Protein AF-A0A7S3YG23-F1 (afdb_monomer)

pLDDT: mean 70.4, std 22.73, range [28.67, 94.44]

Structure (mmCIF, N/CA/C/O backbone):
data_AF-A0A7S3YG23-F1
#
_entry.id   AF-A0A7S3YG23-F1
#
loop_
_atom_site.group_PDB
_atom_site.id
_atom_site.type_symbol
_atom_site.label_atom_id
_atom_site.label_alt_id
_atom_site.label_comp_id
_atom_site.label_asym_id
_atom_site.label_entity_id
_atom_site.label_seq_id
_atom_site.pdbx_PDB_ins_code
_atom_site.Cartn_x
_atom_site.Cartn_y
_atom_site.Cartn_z
_atom_site.occupancy
_atom_site.B_iso_or_equiv
_atom_site.auth_seq_id
_atom_site.auth_comp_id
_atom_site.auth_asym_id
_atom_site.auth_atom_id
_atom_site.pdbx_PDB_model_num
ATOM 1 N N . GLY A 1 1 ? -31.609 -54.330 -20.524 1.00 33.84 1 GLY A N 1
ATOM 2 C CA . GLY A 1 1 ? -30.304 -54.933 -20.843 1.00 33.84 1 GLY A CA 1
ATOM 3 C C . GLY A 1 1 ? -29.219 -53.894 -20.673 1.00 33.84 1 GLY A C 1
ATOM 4 O O . GLY A 1 1 ? -29.390 -52.823 -21.229 1.00 33.84 1 GLY A O 1
ATOM 5 N N . ARG A 1 2 ? -28.146 -54.271 -19.954 1.00 33.03 2 ARG A N 1
ATOM 6 C CA . ARG A 1 2 ? -26.868 -53.558 -19.708 1.00 33.03 2 ARG A CA 1
ATOM 7 C C . ARG A 1 2 ? -27.019 -52.246 -18.909 1.00 33.03 2 ARG A C 1
ATOM 9 O O . ARG A 1 2 ? -27.668 -51.331 -19.374 1.00 33.03 2 ARG A O 1
ATOM 16 N N . GLY A 1 3 ? -26.513 -52.077 -17.689 1.00 36.12 3 GLY A N 1
ATOM 17 C CA . GLY A 1 3 ? -25.350 -52.680 -17.043 1.00 36.12 3 GLY A CA 1
ATOM 18 C C . GLY A 1 3 ? -24.107 -51.844 -17.339 1.00 36.12 3 GLY A C 1
ATOM 19 O O . GLY A 1 3 ? -23.560 -51.979 -18.432 1.00 36.12 3 GLY A O 1
ATOM 20 N N . ARG A 1 4 ? -23.685 -51.012 -16.377 1.00 35.84 4 ARG A N 1
ATOM 21 C CA . ARG A 1 4 ? -22.301 -50.941 -15.875 1.00 35.84 4 ARG A CA 1
ATOM 22 C C . ARG A 1 4 ? -22.177 -49.971 -14.698 1.00 35.84 4 ARG A C 1
ATOM 24 O O . ARG A 1 4 ? -22.669 -48.849 -14.733 1.00 35.84 4 ARG A O 1
ATOM 31 N N . GLU A 1 5 ? -21.538 -50.502 -13.668 1.00 31.88 5 GLU A N 1
ATOM 32 C CA . GLU A 1 5 ? -21.166 -49.898 -12.396 1.00 31.88 5 GLU A CA 1
ATOM 33 C C . GLU A 1 5 ? -19.926 -48.987 -12.524 1.00 31.88 5 GLU A C 1
ATOM 35 O O . GLU A 1 5 ? -19.309 -48.901 -13.585 1.00 31.88 5 GLU A O 1
ATOM 40 N N . ARG A 1 6 ? -19.633 -48.294 -11.413 1.00 41.28 6 ARG A N 1
ATOM 41 C CA . ARG A 1 6 ? -18.667 -47.199 -11.167 1.00 41.28 6 ARG A CA 1
ATOM 42 C C . ARG A 1 6 ? -17.179 -47.621 -11.322 1.00 41.28 6 ARG A C 1
ATOM 44 O O . ARG A 1 6 ? -16.941 -48.805 -11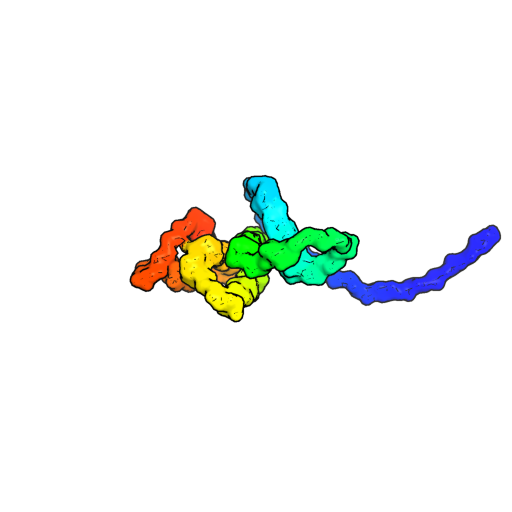.556 1.00 41.28 6 ARG A O 1
ATOM 51 N N . PRO A 1 7 ? -16.172 -46.717 -11.189 1.00 42.81 7 PRO A N 1
ATOM 52 C CA . PRO A 1 7 ? -15.769 -46.206 -9.862 1.00 42.81 7 PRO A CA 1
ATOM 53 C C . PRO A 1 7 ? -15.251 -44.748 -9.796 1.00 42.81 7 PRO A C 1
ATOM 55 O O . PRO A 1 7 ? -14.528 -44.252 -10.654 1.00 42.81 7 PRO A O 1
ATOM 58 N N . ASP A 1 8 ? -15.640 -44.089 -8.709 1.00 43.12 8 ASP A N 1
ATOM 59 C CA . ASP A 1 8 ? -14.857 -43.236 -7.802 1.00 43.12 8 ASP A CA 1
ATOM 60 C C . ASP A 1 8 ? -13.358 -43.062 -8.131 1.00 43.12 8 ASP A C 1
ATOM 62 O O . ASP A 1 8 ? -12.591 -44.013 -7.999 1.00 43.12 8 ASP A O 1
ATOM 66 N N . GLN A 1 9 ? -12.920 -41.830 -8.431 1.00 32.75 9 GLN A N 1
ATOM 67 C CA . GLN A 1 9 ? -11.521 -41.404 -8.284 1.00 32.75 9 GLN A CA 1
ATOM 68 C C . GLN A 1 9 ? -11.428 -39.920 -7.874 1.00 32.75 9 GLN A C 1
ATOM 70 O O . GLN A 1 9 ? -11.867 -39.040 -8.605 1.00 32.75 9 GLN A O 1
ATOM 75 N N . TYR A 1 10 ? -10.846 -39.702 -6.685 1.00 28.67 10 TYR A N 1
ATOM 76 C CA . TYR A 1 10 ? -10.085 -38.525 -6.225 1.00 28.67 10 TYR A CA 1
ATOM 77 C C . TYR A 1 10 ? -10.760 -37.143 -6.358 1.00 28.67 10 TYR A C 1
ATOM 79 O O . TYR A 1 10 ? -10.776 -36.524 -7.410 1.00 28.67 10 TYR A O 1
ATOM 87 N N . SER A 1 11 ? -11.371 -36.576 -5.312 1.00 43.66 11 SER A N 1
ATOM 88 C CA . SER A 1 11 ? -10.718 -36.033 -4.104 1.00 43.66 11 SER A CA 1
ATOM 89 C C . SER A 1 11 ? -9.464 -35.197 -4.395 1.00 43.66 11 SER A C 1
ATOM 91 O O . SER A 1 11 ? -8.355 -35.694 -4.236 1.00 43.66 11 SER A O 1
ATOM 93 N N . ASN A 1 12 ? -9.654 -33.936 -4.799 1.00 29.89 12 ASN A N 1
ATOM 94 C CA . ASN A 1 12 ? -8.973 -32.744 -4.257 1.00 29.89 12 ASN A CA 1
ATOM 95 C C . ASN A 1 12 ? -9.253 -31.527 -5.153 1.00 29.89 12 ASN A C 1
ATOM 97 O O . ASN A 1 12 ? -8.415 -31.114 -5.946 1.00 29.89 12 ASN A O 1
ATOM 101 N N . ALA A 1 13 ? -10.429 -30.918 -5.000 1.00 30.02 13 ALA A N 1
ATOM 102 C CA . ALA A 1 13 ? -10.553 -29.494 -5.293 1.00 30.02 13 ALA A CA 1
ATOM 103 C C . ALA A 1 13 ? -10.212 -28.756 -3.990 1.00 30.02 13 ALA A C 1
ATOM 105 O O . ALA A 1 13 ? -10.823 -29.076 -2.959 1.00 30.02 13 ALA A O 1
ATOM 106 N N . PRO A 1 14 ? -9.244 -27.821 -3.969 1.00 29.53 14 PRO A N 1
ATOM 107 C CA . PRO A 1 14 ? -9.030 -27.009 -2.787 1.00 29.53 14 PRO A CA 1
ATOM 108 C C . PRO A 1 14 ? -10.325 -26.245 -2.521 1.00 29.53 14 PRO A C 1
ATOM 110 O O . PRO A 1 14 ? -10.790 -25.463 -3.349 1.00 29.53 14 PRO A O 1
ATOM 113 N N . LYS A 1 15 ? -10.924 -26.494 -1.353 1.00 33.88 15 LYS A N 1
ATOM 114 C CA . LYS A 1 15 ? -11.916 -25.598 -0.762 1.00 33.88 15 LYS A CA 1
ATOM 115 C C . LYS A 1 15 ? -11.197 -24.284 -0.464 1.00 33.88 15 LYS A C 1
ATOM 117 O O . LYS A 1 15 ? -10.770 -24.057 0.663 1.00 33.88 15 LYS A O 1
ATOM 122 N N . SER A 1 16 ? -11.023 -23.443 -1.479 1.00 32.88 16 SER A N 1
ATOM 123 C CA . SER A 1 16 ? -10.771 -22.032 -1.246 1.00 32.88 16 SER A CA 1
ATOM 124 C C . SER A 1 16 ? -12.113 -21.454 -0.842 1.00 32.88 16 SER A C 1
ATOM 126 O O . SER A 1 16 ? -12.950 -21.102 -1.673 1.00 32.88 16 SER A O 1
ATOM 128 N N . SER A 1 17 ? -12.365 -21.505 0.463 1.00 29.52 17 SER A N 1
ATOM 129 C CA . SER A 1 17 ? -13.373 -20.695 1.118 1.00 29.52 17 SER A CA 1
ATOM 130 C C . SER A 1 17 ? -13.046 -19.239 0.797 1.00 29.52 17 SER A C 1
ATOM 132 O O . SER A 1 17 ? -12.320 -18.589 1.545 1.00 29.52 17 SER A O 1
ATOM 134 N N . LEU A 1 18 ? -13.565 -18.738 -0.328 1.00 33.06 18 LEU A N 1
ATOM 135 C CA . LEU A 1 18 ? -13.801 -17.316 -0.508 1.00 33.06 18 LEU A CA 1
ATOM 136 C C . LEU A 1 18 ? -14.774 -16.941 0.607 1.00 33.06 18 LEU A C 1
ATOM 138 O O . LEU A 1 18 ? -15.985 -17.129 0.503 1.00 33.06 18 LEU A O 1
ATOM 142 N N . GLN A 1 19 ? -14.223 -16.498 1.732 1.00 32.84 19 GLN A N 1
ATOM 143 C CA . GLN A 1 19 ? -14.973 -15.659 2.635 1.00 32.84 19 GLN A CA 1
ATOM 144 C C . GLN A 1 19 ? -15.277 -14.394 1.851 1.00 32.84 19 GLN A C 1
ATOM 146 O O . GLN A 1 19 ? -14.407 -13.569 1.586 1.00 32.84 19 GLN A O 1
ATOM 151 N N . ASP A 1 20 ? -16.530 -14.361 1.413 1.00 34.59 20 ASP A N 1
ATOM 152 C CA . ASP A 1 20 ? -17.267 -13.250 0.846 1.00 34.59 20 ASP A CA 1
ATOM 153 C C . ASP A 1 20 ? -17.114 -12.038 1.777 1.00 34.59 20 ASP A C 1
ATOM 155 O O . ASP A 1 20 ? -17.855 -11.829 2.737 1.00 34.59 20 ASP A O 1
ATOM 159 N N . GLY A 1 21 ? -16.035 -11.294 1.557 1.00 31.06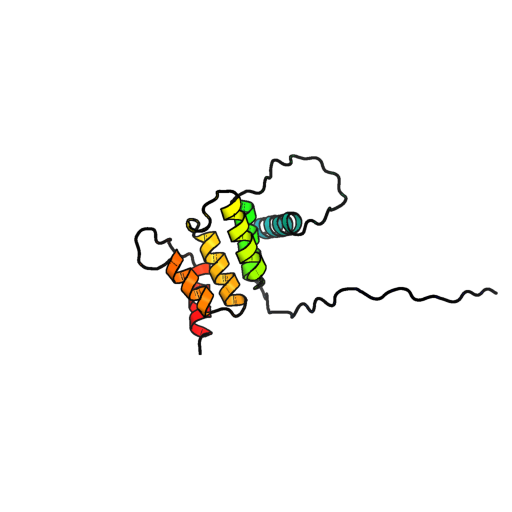 21 GLY A N 1
ATOM 160 C CA . GLY A 1 21 ? -15.675 -10.086 2.278 1.00 31.06 21 GLY A CA 1
ATOM 161 C C . GLY A 1 21 ? -16.078 -8.859 1.479 1.00 31.06 21 GLY A C 1
ATOM 162 O O . GLY A 1 21 ? -15.216 -8.110 1.040 1.00 31.06 21 GLY A O 1
ATOM 163 N N . GLY A 1 22 ? -17.383 -8.675 1.264 1.00 32.34 22 GLY A N 1
ATOM 164 C CA . GLY A 1 22 ? -18.015 -7.370 1.047 1.00 32.34 22 GLY A CA 1
ATOM 165 C C . GLY A 1 22 ? -17.344 -6.408 0.059 1.00 32.34 22 GLY A C 1
ATOM 166 O O . GLY A 1 22 ? -17.084 -5.262 0.416 1.00 32.34 22 GLY A O 1
ATOM 167 N N . ALA A 1 23 ? -17.131 -6.813 -1.193 1.00 40.03 23 ALA A N 1
ATOM 168 C CA . ALA A 1 23 ? -16.822 -5.879 -2.279 1.00 40.03 23 ALA A CA 1
ATOM 169 C C . ALA A 1 23 ? -18.121 -5.374 -2.938 1.00 40.03 23 ALA A C 1
ATOM 171 O O . ALA A 1 23 ? -18.377 -5.596 -4.120 1.00 40.03 23 ALA A O 1
ATOM 172 N N . ALA A 1 24 ? -18.989 -4.722 -2.161 1.00 33.94 24 ALA A N 1
ATOM 173 C CA . ALA A 1 24 ? -20.175 -4.075 -2.708 1.00 33.94 24 ALA A CA 1
ATOM 174 C C . ALA A 1 24 ? -19.796 -2.719 -3.332 1.00 33.94 24 ALA A C 1
ATOM 176 O O . ALA A 1 24 ? -19.624 -1.727 -2.630 1.00 33.94 24 ALA A O 1
ATOM 177 N N . GLY A 1 25 ? -19.704 -2.691 -4.665 1.00 39.22 25 GLY A N 1
ATOM 178 C CA . GLY A 1 25 ? -20.063 -1.515 -5.463 1.00 39.22 25 GLY A CA 1
ATOM 179 C C . GLY A 1 25 ? -19.023 -0.404 -5.602 1.00 39.22 25 GLY A C 1
ATOM 180 O O . GLY A 1 25 ? -19.349 0.756 -5.364 1.00 39.22 25 GLY A O 1
ATOM 181 N N . VAL A 1 26 ? -17.812 -0.715 -6.067 1.00 46.69 26 VAL A N 1
ATOM 182 C CA . VAL A 1 26 ? -16.969 0.301 -6.718 1.00 46.69 26 VAL A CA 1
ATOM 183 C C . VAL A 1 26 ? -17.054 0.046 -8.218 1.00 46.69 26 VAL A C 1
ATOM 185 O O . VAL A 1 26 ? -16.510 -0.938 -8.711 1.00 46.69 26 VAL A O 1
ATOM 188 N N . ASP A 1 27 ? -17.819 0.878 -8.925 1.00 44.38 27 ASP A N 1
ATOM 189 C CA . ASP A 1 27 ? -17.978 0.806 -10.379 1.00 44.38 27 ASP A CA 1
ATOM 190 C C . ASP A 1 27 ? -16.670 1.255 -11.033 1.00 44.38 27 ASP A C 1
ATOM 192 O O . ASP A 1 27 ? -16.362 2.444 -11.162 1.00 44.38 27 ASP A O 1
ATOM 196 N N . LEU A 1 28 ? -15.819 0.283 -11.336 1.00 49.38 28 LEU A N 1
ATOM 197 C CA . LEU A 1 28 ? -14.579 0.553 -12.032 1.00 49.38 28 LEU A CA 1
ATOM 198 C C . LEU A 1 28 ? -14.891 0.851 -13.482 1.00 49.38 28 LEU A C 1
ATOM 200 O O . LEU A 1 28 ? -15.517 0.043 -14.165 1.00 49.38 28 LEU A O 1
ATOM 204 N N . ALA A 1 29 ? -14.304 1.935 -13.989 1.00 50.19 29 ALA A N 1
ATOM 205 C CA . ALA A 1 29 ? -14.283 2.197 -15.417 1.00 50.19 29 ALA A CA 1
ATOM 206 C C . ALA A 1 29 ? -13.890 0.915 -16.198 1.00 50.19 29 ALA A C 1
ATOM 208 O O . ALA A 1 29 ? -12.930 0.242 -15.807 1.00 50.19 29 ALA A O 1
ATOM 209 N N . PRO A 1 30 ? -14.559 0.584 -17.320 1.00 53.97 30 PRO A N 1
ATOM 210 C CA . PRO A 1 30 ? -14.360 -0.676 -18.052 1.00 53.97 30 PRO A CA 1
ATOM 211 C C . PRO A 1 30 ? -12.898 -0.961 -18.421 1.00 53.97 30 PRO A C 1
ATOM 213 O O . PRO A 1 30 ? -12.447 -2.106 -18.426 1.00 53.97 30 PRO A O 1
ATOM 216 N N . ALA A 1 31 ? -12.125 0.098 -18.676 1.00 49.75 31 ALA A N 1
ATOM 217 C CA . ALA A 1 31 ? -10.693 0.007 -18.931 1.00 49.75 31 ALA A CA 1
ATOM 218 C C . ALA A 1 31 ? -9.915 -0.506 -17.710 1.00 49.75 31 ALA A C 1
ATOM 220 O O . ALA A 1 31 ? -9.035 -1.348 -17.857 1.00 49.75 31 ALA A O 1
ATOM 221 N N . ALA A 1 32 ? -10.253 -0.053 -16.504 1.00 48.19 32 ALA A N 1
ATOM 222 C CA . ALA A 1 32 ? -9.612 -0.501 -15.275 1.00 48.19 32 ALA A CA 1
ATOM 223 C C . ALA A 1 32 ? -9.964 -1.967 -14.955 1.00 48.19 32 ALA A C 1
ATOM 225 O O . ALA A 1 32 ? -9.076 -2.711 -14.554 1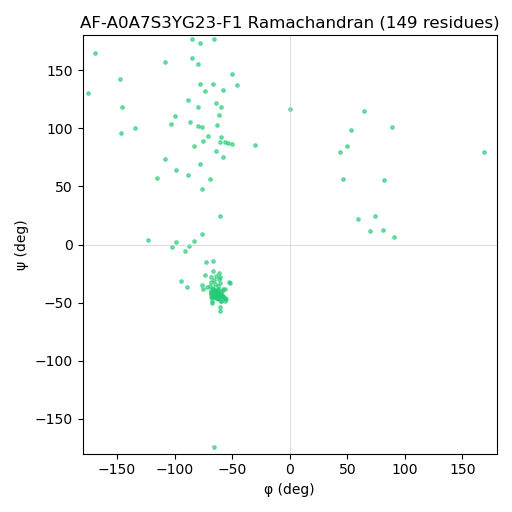.00 48.19 32 ALA A O 1
ATOM 226 N N . LEU A 1 33 ? -11.196 -2.417 -15.240 1.00 56.34 33 LEU A N 1
ATOM 227 C CA . LEU A 1 33 ? -11.592 -3.836 -15.147 1.00 56.34 33 LEU A CA 1
ATOM 228 C C . LEU A 1 33 ? -10.882 -4.723 -16.177 1.00 56.34 33 LEU A C 1
ATOM 230 O O . LEU A 1 33 ? -10.523 -5.861 -15.885 1.00 56.34 33 LEU A O 1
ATOM 234 N N . SER A 1 34 ? -10.660 -4.224 -17.391 1.00 64.38 34 SER A N 1
ATOM 235 C CA . SER A 1 34 ? -9.914 -4.956 -18.420 1.00 64.38 34 SER A CA 1
ATOM 236 C C . SER A 1 34 ? -8.431 -5.090 -18.053 1.00 64.38 34 SER A C 1
ATOM 238 O O . SER A 1 34 ? -7.869 -6.185 -18.107 1.00 64.38 34 SER A O 1
ATOM 240 N N . GLN A 1 35 ? -7.807 -3.999 -17.596 1.00 60.38 35 GLN A N 1
ATOM 241 C CA . GLN A 1 35 ? -6.423 -4.013 -17.110 1.00 60.38 35 GLN A CA 1
ATOM 242 C C . GLN A 1 35 ? -6.272 -4.872 -15.850 1.00 60.38 35 GLN A C 1
ATOM 244 O O . GLN A 1 35 ? -5.261 -5.549 -15.701 1.00 60.38 35 GLN A O 1
ATOM 249 N N . TRP A 1 36 ? -7.290 -4.898 -14.989 1.00 61.25 36 TRP A N 1
ATOM 250 C CA . TRP A 1 36 ? -7.375 -5.777 -13.827 1.00 61.25 36 TRP A CA 1
ATOM 251 C C . TRP A 1 36 ? -7.345 -7.257 -14.216 1.00 61.25 36 TRP A C 1
ATOM 253 O O . TRP A 1 36 ? -6.435 -7.973 -13.805 1.00 61.25 36 TRP A O 1
ATOM 263 N N . HIS A 1 37 ? -8.277 -7.707 -15.062 1.00 62.00 37 HIS A N 1
ATOM 264 C CA . HIS A 1 37 ? -8.308 -9.094 -15.534 1.00 62.00 37 HIS A CA 1
ATOM 265 C C . HIS A 1 37 ? -7.006 -9.488 -16.236 1.00 62.00 37 HIS A C 1
ATOM 267 O O . HIS A 1 37 ? -6.516 -10.604 -16.070 1.00 62.00 37 HIS A O 1
ATOM 273 N N . ARG A 1 38 ? -6.421 -8.566 -17.009 1.00 61.06 38 ARG A N 1
ATOM 274 C CA . ARG A 1 38 ? -5.143 -8.788 -17.687 1.00 61.06 38 ARG A CA 1
ATOM 275 C C . ARG A 1 38 ? -3.985 -8.914 -16.699 1.00 61.06 38 ARG A C 1
ATOM 277 O O . ARG A 1 38 ? -3.169 -9.816 -16.847 1.00 61.06 38 ARG A O 1
ATOM 284 N N . ALA A 1 39 ? -3.929 -8.045 -15.695 1.00 60.91 39 ALA A N 1
ATOM 285 C CA . ALA A 1 39 ? -2.934 -8.102 -14.634 1.00 60.91 39 ALA A CA 1
ATOM 286 C C . ALA A 1 39 ? -3.055 -9.401 -13.823 1.00 60.91 39 ALA A C 1
ATOM 288 O O . ALA A 1 39 ? -2.045 -10.049 -13.572 1.00 60.91 39 ALA A O 1
ATOM 289 N N . LEU A 1 40 ? -4.279 -9.829 -13.495 1.00 63.03 40 LEU A N 1
ATOM 290 C CA . LEU A 1 40 ? -4.525 -11.109 -12.832 1.00 63.03 40 LEU A CA 1
ATOM 291 C C . LEU A 1 40 ? -4.092 -12.301 -13.689 1.00 63.03 40 LEU A C 1
ATOM 293 O O . LEU A 1 40 ? -3.404 -13.172 -13.176 1.00 63.03 40 LEU A O 1
ATOM 297 N N . ARG A 1 41 ? -4.409 -12.322 -14.990 1.00 62.50 41 ARG A N 1
ATOM 298 C CA . ARG A 1 41 ? -3.967 -13.391 -15.907 1.00 62.50 41 ARG A CA 1
ATOM 299 C C . ARG A 1 41 ? -2.446 -13.471 -16.030 1.00 62.50 41 ARG A C 1
ATOM 301 O O . ARG A 1 41 ? -1.886 -14.558 -15.959 1.00 62.50 41 ARG A O 1
ATOM 308 N N . LEU A 1 42 ? -1.775 -12.325 -16.168 1.00 56.19 42 LEU A N 1
ATOM 309 C CA . LEU A 1 42 ? -0.310 -12.259 -16.250 1.00 56.19 42 LEU A CA 1
ATOM 310 C C . LEU A 1 42 ? 0.376 -12.726 -14.955 1.00 56.19 42 LEU A C 1
ATOM 312 O O . LEU A 1 42 ? 1.508 -13.199 -15.002 1.00 56.19 42 LEU A O 1
ATOM 316 N N . LEU A 1 43 ? -0.290 -12.593 -13.806 1.00 54.94 43 LEU A N 1
ATOM 317 C CA . LEU A 1 43 ? 0.253 -12.964 -12.498 1.00 54.94 43 LEU A CA 1
ATOM 318 C C . LEU A 1 43 ? -0.120 -14.374 -12.045 1.00 54.94 43 LEU A C 1
ATOM 320 O O . LEU A 1 43 ? 0.675 -15.000 -11.348 1.00 54.94 43 LEU A O 1
ATOM 324 N N . ALA A 1 44 ? -1.291 -14.871 -12.443 1.00 50.56 44 ALA A N 1
ATOM 325 C CA . ALA A 1 44 ? -1.763 -16.209 -12.111 1.00 50.56 44 ALA A CA 1
ATOM 326 C C . ALA A 1 44 ? -1.008 -17.310 -12.872 1.00 50.56 44 ALA A C 1
ATOM 328 O O . ALA A 1 44 ? -1.094 -18.471 -12.486 1.00 50.56 44 ALA A O 1
ATOM 329 N N . GLY A 1 45 ? -0.258 -16.969 -13.930 1.00 44.72 45 GLY A N 1
ATOM 330 C CA . GLY A 1 45 ? 0.468 -17.961 -14.727 1.00 44.72 45 GLY A CA 1
ATOM 331 C C . GLY A 1 45 ? -0.458 -19.004 -15.355 1.00 44.72 45 GLY A C 1
ATOM 332 O O . GLY A 1 45 ? -0.014 -20.103 -15.669 1.00 44.72 45 GLY A O 1
ATOM 333 N N . GLU A 1 46 ? -1.745 -18.684 -15.511 1.00 44.75 46 GLU A N 1
ATOM 334 C CA . GLU A 1 46 ? -2.665 -19.536 -16.244 1.00 44.75 46 GLU A CA 1
ATOM 335 C C . GLU A 1 46 ? -2.373 -19.331 -17.726 1.00 44.75 46 GLU A C 1
ATOM 337 O O . GLU A 1 46 ? -2.744 -18.319 -18.328 1.00 44.75 46 GLU A O 1
ATOM 342 N N . GLU A 1 47 ? -1.639 -20.290 -18.288 1.00 46.44 47 GLU A N 1
ATOM 343 C CA . GLU A 1 47 ? -1.579 -20.554 -19.717 1.00 46.44 47 GLU A CA 1
ATOM 344 C C . GLU A 1 47 ? -3.015 -20.739 -20.216 1.00 46.44 47 GLU A C 1
ATOM 346 O O . GLU A 1 47 ? -3.572 -21.833 -20.238 1.00 46.44 47 GLU A O 1
ATOM 351 N N . GLY A 1 48 ? -3.658 -19.632 -20.581 1.00 43.44 48 GLY A N 1
ATOM 352 C CA . GLY A 1 48 ? -4.777 -19.687 -21.494 1.00 43.44 48 GLY A CA 1
ATOM 353 C C . GLY A 1 48 ? -4.228 -20.248 -22.794 1.00 43.44 48 GLY A C 1
ATOM 354 O O . GLY A 1 48 ? -3.417 -19.588 -23.446 1.00 43.44 48 GLY A O 1
ATOM 355 N N . GLU A 1 49 ? -4.642 -21.466 -23.132 1.00 46.84 49 GLU A N 1
ATOM 356 C CA . GLU A 1 49 ? -4.541 -22.045 -24.467 1.00 46.84 49 GLU A CA 1
ATOM 357 C C . GLU A 1 49 ? -5.292 -21.145 -25.457 1.00 46.84 49 GLU A C 1
ATOM 359 O O . GLU A 1 49 ? -6.407 -21.425 -25.878 1.00 46.84 49 GLU A O 1
ATOM 364 N N . ASP A 1 50 ? -4.700 -20.010 -25.799 1.00 40.84 50 ASP A N 1
ATOM 365 C CA . ASP A 1 50 ? -5.071 -19.241 -26.967 1.00 40.84 50 ASP A CA 1
ATOM 366 C C . ASP A 1 50 ? -3.791 -18.600 -27.493 1.00 40.84 50 ASP A C 1
ATOM 368 O O . ASP A 1 50 ? -3.279 -17.600 -26.982 1.00 40.84 50 ASP A O 1
ATOM 372 N N . GLY A 1 51 ? -3.206 -19.284 -28.477 1.00 42.84 51 GLY A N 1
ATOM 373 C CA . GLY A 1 51 ? -1.956 -18.950 -29.150 1.00 42.84 51 GLY A CA 1
ATOM 374 C C . GLY A 1 51 ? -2.062 -17.706 -30.030 1.00 42.84 51 GLY A C 1
ATOM 375 O O . GLY A 1 51 ? -1.733 -17.753 -31.214 1.00 42.84 51 GLY A O 1
ATOM 376 N N . GLY A 1 52 ? -2.479 -16.583 -29.453 1.00 39.16 52 GLY A N 1
ATOM 377 C CA . GLY A 1 52 ? -2.379 -15.261 -30.053 1.00 39.16 52 GLY A CA 1
ATOM 378 C C . GLY A 1 52 ? -0.989 -14.681 -29.820 1.00 39.16 52 GLY A C 1
ATOM 379 O O . GLY A 1 52 ? -0.769 -13.936 -28.868 1.00 39.16 52 GLY A O 1
ATOM 380 N N . LYS A 1 53 ? -0.037 -15.030 -30.691 1.00 46.81 53 LYS A N 1
ATOM 381 C CA . LYS A 1 53 ? 1.208 -14.271 -30.880 1.00 46.81 53 LYS A CA 1
ATOM 382 C C . LYS A 1 53 ? 0.857 -12.852 -31.334 1.00 46.81 53 LYS A C 1
ATOM 384 O O . LYS A 1 53 ? 0.822 -12.583 -32.527 1.00 46.81 53 LYS A O 1
ATOM 389 N N . GLU A 1 54 ? 0.644 -11.953 -30.387 1.00 40.75 54 GLU A N 1
ATOM 390 C CA . GLU A 1 54 ? 0.701 -10.514 -30.621 1.00 40.75 54 GLU A CA 1
ATOM 391 C C . GLU A 1 54 ? 1.510 -9.897 -29.479 1.00 40.75 54 GLU A C 1
ATOM 393 O O . GLU A 1 54 ? 1.039 -9.751 -28.354 1.00 40.75 54 GLU A O 1
ATOM 398 N N . ASP A 1 55 ? 2.779 -9.626 -29.784 1.00 37.56 55 ASP A N 1
ATOM 399 C CA . ASP A 1 55 ? 3.651 -8.697 -29.075 1.00 37.56 55 ASP A CA 1
ATOM 400 C C . ASP A 1 55 ? 3.716 -8.848 -27.547 1.00 37.56 55 ASP A C 1
ATOM 402 O O . ASP A 1 55 ? 3.139 -8.096 -26.756 1.00 37.56 55 ASP A O 1
ATOM 406 N N . ALA A 1 56 ? 4.593 -9.762 -27.127 1.00 44.44 56 ALA A N 1
ATOM 407 C CA . ALA A 1 56 ? 5.164 -9.862 -25.782 1.00 44.44 56 ALA A CA 1
ATOM 408 C C . ALA A 1 56 ? 5.981 -8.614 -25.346 1.00 44.44 56 ALA A C 1
ATOM 410 O O . ALA A 1 56 ? 6.849 -8.708 -24.486 1.00 44.44 56 ALA A O 1
ATOM 411 N N . THR A 1 57 ? 5.700 -7.444 -25.926 1.00 40.94 57 THR A N 1
ATOM 412 C CA . THR A 1 57 ? 6.188 -6.114 -25.535 1.00 40.94 57 THR A CA 1
ATOM 413 C C . THR A 1 57 ? 5.172 -5.332 -24.694 1.00 40.94 57 THR A C 1
ATOM 415 O O . THR A 1 57 ? 5.462 -4.228 -24.236 1.00 40.94 57 THR A O 1
ATOM 418 N N . LEU A 1 58 ? 4.013 -5.922 -24.368 1.00 45.44 58 LEU A N 1
ATOM 419 C CA . LEU A 1 58 ? 3.193 -5.528 -23.208 1.00 45.44 58 LEU A CA 1
ATOM 420 C C . LEU A 1 58 ? 3.825 -6.066 -21.918 1.00 45.44 58 LEU A C 1
ATOM 422 O O . LEU A 1 58 ? 3.169 -6.700 -21.090 1.00 45.44 58 LEU A O 1
ATOM 426 N N . GLU A 1 59 ? 5.136 -5.835 -21.824 1.00 51.16 59 GLU A N 1
ATOM 427 C CA . GLU A 1 59 ? 6.035 -6.279 -20.781 1.00 51.16 59 GLU A CA 1
ATOM 428 C C . GLU A 1 59 ? 5.454 -5.923 -19.423 1.00 51.16 59 GLU A C 1
ATOM 430 O O . GLU A 1 59 ? 4.780 -4.905 -19.245 1.00 51.16 59 GLU A O 1
ATOM 435 N N . GLU A 1 60 ? 5.733 -6.790 -18.461 1.00 65.81 60 GLU A N 1
ATOM 436 C CA . GLU A 1 60 ? 5.824 -6.489 -17.043 1.00 65.81 60 GLU A CA 1
ATOM 437 C C . GLU A 1 60 ? 6.295 -5.043 -16.813 1.00 65.81 60 GLU A C 1
ATOM 439 O O . GLU A 1 60 ? 7.481 -4.773 -16.695 1.00 65.81 60 GLU A O 1
ATOM 444 N N . SER A 1 61 ? 5.370 -4.089 -16.809 1.00 77.31 61 SER A N 1
ATOM 445 C CA . SER A 1 61 ? 5.678 -2.664 -16.741 1.00 77.31 61 SER A CA 1
ATOM 446 C C . SER A 1 61 ? 5.292 -2.150 -15.362 1.00 77.31 61 SER A C 1
ATOM 448 O O . SER A 1 61 ? 4.375 -2.708 -14.742 1.00 77.31 61 SER A O 1
ATOM 450 N N . PRO A 1 62 ? 5.883 -1.041 -14.886 1.00 80.19 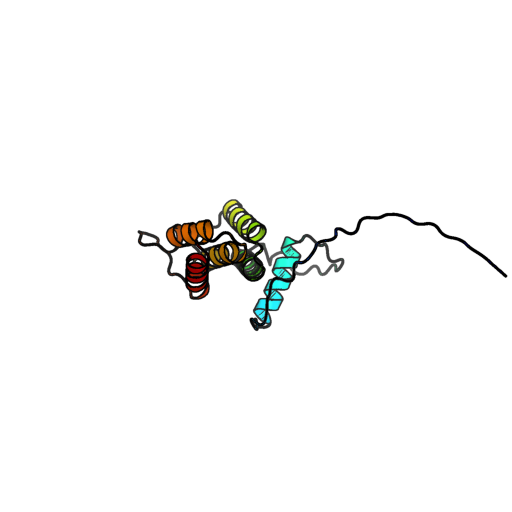62 PRO A N 1
ATOM 451 C CA . PRO A 1 62 ? 5.484 -0.439 -13.616 1.00 80.19 62 PRO A CA 1
ATOM 452 C C . PRO A 1 62 ? 3.970 -0.196 -13.527 1.00 80.19 62 PRO A C 1
ATOM 454 O O . PRO A 1 62 ? 3.362 -0.356 -12.472 1.00 80.19 62 PRO A O 1
ATOM 457 N N . ARG A 1 63 ? 3.332 0.123 -14.662 1.00 82.69 63 ARG A N 1
ATOM 458 C CA . ARG A 1 63 ? 1.886 0.346 -14.755 1.00 82.69 63 ARG A CA 1
ATOM 459 C C . ARG A 1 63 ? 1.078 -0.939 -14.542 1.00 82.69 63 ARG A C 1
ATOM 461 O O . ARG A 1 63 ? 0.043 -0.883 -13.881 1.00 82.69 63 ARG A O 1
ATOM 468 N N . THR A 1 64 ? 1.544 -2.071 -15.072 1.00 80.75 64 THR A N 1
ATOM 469 C CA . THR A 1 64 ? 0.897 -3.383 -14.907 1.00 80.75 64 THR A CA 1
ATOM 470 C C . THR A 1 64 ? 0.958 -3.837 -13.450 1.00 80.75 64 THR A C 1
ATOM 472 O O . THR A 1 64 ? -0.063 -4.227 -12.888 1.00 80.75 64 THR A O 1
ATOM 475 N N . TYR A 1 65 ? 2.123 -3.709 -12.806 1.00 84.44 65 TYR A N 1
ATOM 476 C CA . TYR A 1 65 ? 2.257 -4.020 -11.380 1.00 84.44 65 TYR A CA 1
ATOM 477 C C . TYR A 1 65 ? 1.406 -3.106 -10.516 1.00 84.44 65 TYR A C 1
ATOM 479 O O . TYR A 1 65 ? 0.716 -3.586 -9.624 1.00 84.44 65 TYR A O 1
ATOM 487 N N . ARG A 1 66 ? 1.392 -1.802 -10.807 1.00 87.12 66 ARG A N 1
ATOM 488 C CA . ARG A 1 66 ? 0.533 -0.857 -10.095 1.00 87.12 66 ARG A CA 1
ATOM 489 C C . ARG A 1 66 ? -0.934 -1.275 -10.164 1.00 87.12 66 ARG A C 1
ATOM 491 O O . ARG A 1 66 ? -1.585 -1.337 -9.130 1.00 87.12 66 ARG A O 1
ATOM 498 N N . ALA A 1 67 ? -1.436 -1.609 -11.355 1.00 83.06 67 ALA A N 1
ATOM 499 C CA . ALA A 1 67 ? -2.810 -2.082 -11.525 1.00 83.06 67 ALA A CA 1
ATOM 500 C C . ALA A 1 67 ? -3.087 -3.363 -10.717 1.00 83.06 67 ALA A C 1
ATOM 502 O O . ALA A 1 67 ? -4.123 -3.460 -10.063 1.00 83.06 67 ALA A O 1
ATOM 503 N N . ALA A 1 68 ? -2.148 -4.312 -10.710 1.00 83.38 68 ALA A N 1
ATOM 504 C CA . ALA A 1 68 ? -2.252 -5.533 -9.917 1.00 83.38 68 ALA A CA 1
ATOM 505 C C . ALA A 1 68 ? -2.247 -5.280 -8.400 1.00 83.38 68 ALA A C 1
ATOM 507 O O . ALA A 1 68 ? -3.004 -5.903 -7.662 1.00 83.38 68 ALA A O 1
ATOM 508 N N . ILE A 1 69 ? -1.421 -4.351 -7.920 1.00 86.75 69 ILE A N 1
ATOM 509 C CA . ILE A 1 69 ? -1.355 -3.997 -6.498 1.00 86.75 69 ILE A CA 1
ATOM 510 C C . ILE A 1 69 ? -2.653 -3.297 -6.076 1.00 86.75 69 ILE A C 1
ATOM 512 O O . ILE A 1 69 ? -3.224 -3.639 -5.043 1.00 86.75 69 ILE A O 1
ATOM 516 N N . THR A 1 70 ? -3.178 -2.376 -6.895 1.00 84.62 70 THR A N 1
ATOM 517 C CA . THR A 1 70 ? -4.491 -1.748 -6.658 1.00 84.62 70 THR A CA 1
ATOM 518 C C . THR A 1 70 ? -5.615 -2.783 -6.604 1.00 84.62 70 THR A C 1
ATOM 520 O O . THR A 1 70 ? -6.495 -2.695 -5.752 1.00 84.62 70 THR A O 1
ATOM 523 N N . ALA A 1 71 ? -5.565 -3.793 -7.469 1.00 81.12 71 ALA A N 1
ATOM 524 C CA . ALA A 1 71 ? -6.514 -4.897 -7.462 1.00 81.12 71 ALA A CA 1
ATOM 525 C C . ALA A 1 71 ? -6.497 -5.677 -6.147 1.00 81.12 71 ALA A C 1
ATOM 527 O O . ALA A 1 71 ? -7.530 -5.849 -5.497 1.00 81.12 71 ALA A O 1
ATOM 528 N N . ALA A 1 72 ? -5.299 -6.118 -5.758 1.00 82.12 72 ALA A N 1
ATOM 529 C CA . ALA A 1 72 ? -5.073 -6.860 -4.533 1.00 82.12 72 ALA A CA 1
ATOM 530 C C . ALA A 1 72 ? -5.582 -6.064 -3.321 1.00 82.12 72 ALA A C 1
ATOM 532 O O . ALA A 1 72 ? -6.242 -6.627 -2.445 1.00 82.12 72 ALA A O 1
ATOM 533 N N . ALA A 1 73 ? -5.396 -4.739 -3.341 1.00 82.06 73 ALA A N 1
ATOM 534 C CA . ALA A 1 73 ? -5.859 -3.833 -2.301 1.00 82.06 73 ALA A CA 1
ATOM 535 C C . ALA A 1 73 ? -7.370 -3.848 -2.072 1.00 82.06 73 ALA A C 1
ATOM 537 O O . ALA A 1 73 ? -7.817 -3.886 -0.927 1.00 82.06 73 ALA A O 1
ATOM 538 N N . TRP A 1 74 ? -8.169 -3.846 -3.136 1.00 77.62 74 TRP A N 1
ATOM 539 C CA . TRP A 1 74 ? -9.627 -3.853 -2.995 1.00 77.62 74 TRP A CA 1
A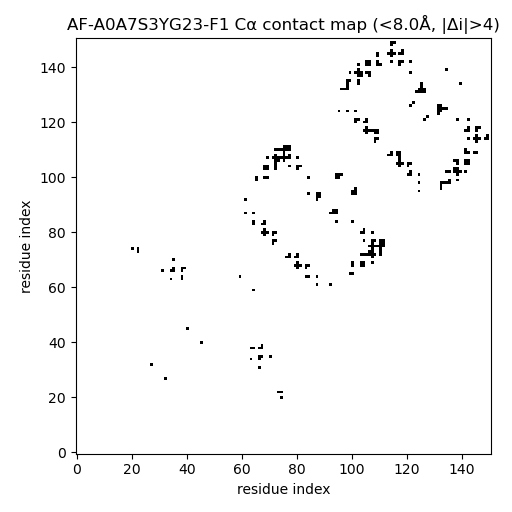TOM 540 C C . TRP A 1 74 ? -10.187 -5.192 -2.553 1.00 77.62 74 TRP A C 1
ATOM 542 O O . TRP A 1 74 ? -11.234 -5.238 -1.916 1.00 77.62 74 TRP A O 1
ATOM 552 N N . THR A 1 75 ? -9.473 -6.268 -2.859 1.00 77.19 75 THR A N 1
ATOM 553 C CA . THR A 1 75 ? -9.818 -7.614 -2.401 1.00 77.19 75 THR A CA 1
ATOM 554 C C . THR A 1 75 ? -9.231 -7.964 -1.028 1.00 77.19 75 THR A C 1
ATOM 556 O O . THR A 1 75 ? -9.463 -9.060 -0.538 1.00 77.19 75 THR A O 1
ATOM 559 N N . GLY A 1 76 ? -8.461 -7.063 -0.400 1.00 73.88 76 GLY A N 1
ATOM 560 C CA . GLY A 1 76 ? -7.811 -7.310 0.897 1.00 73.88 76 GLY A CA 1
ATOM 561 C C . GLY A 1 76 ? -6.662 -8.330 0.868 1.00 73.88 76 GLY A C 1
ATOM 562 O O . GLY A 1 76 ? -6.178 -8.741 1.923 1.00 73.88 76 GLY A O 1
ATOM 563 N N . HIS A 1 77 ? -6.198 -8.709 -0.324 1.00 84.56 77 HIS A N 1
ATOM 564 C CA . HIS A 1 77 ? -5.102 -9.648 -0.579 1.00 84.56 77 HIS A CA 1
ATOM 565 C C . HIS A 1 77 ? -3.737 -8.968 -0.362 1.00 84.56 77 HIS A C 1
ATOM 567 O O .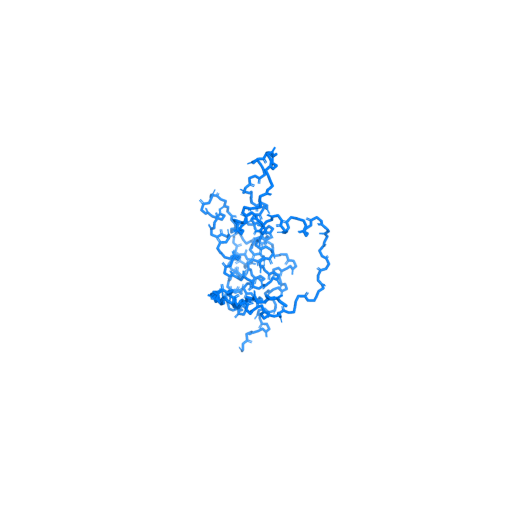 HIS A 1 77 ? -3.000 -8.634 -1.294 1.00 84.56 77 HIS A O 1
ATOM 573 N N . TRP A 1 78 ? -3.418 -8.663 0.898 1.00 86.44 78 TRP A N 1
ATOM 574 C CA . TRP A 1 78 ? -2.215 -7.907 1.265 1.00 86.44 78 TRP A CA 1
ATOM 575 C C . TRP A 1 78 ? -0.910 -8.679 1.014 1.00 86.44 78 TRP A C 1
ATOM 577 O O . TRP A 1 78 ? 0.124 -8.059 0.748 1.00 86.44 78 TRP A O 1
ATOM 587 N N . GLN A 1 79 ? -0.933 -10.013 1.066 1.00 88.25 79 GLN A N 1
ATOM 588 C CA . GLN A 1 79 ? 0.226 -10.855 0.757 1.00 88.25 79 GLN A CA 1
ATOM 589 C C . GLN A 1 79 ? 0.632 -10.695 -0.709 1.00 88.25 79 GLN A C 1
ATOM 591 O O . GLN A 1 79 ? 1.806 -10.514 -1.025 1.00 88.25 79 GLN A O 1
ATOM 596 N N . GLU A 1 80 ? -0.347 -10.709 -1.606 1.00 83.81 80 GLU A N 1
ATOM 597 C CA . GLU A 1 80 ? -0.153 -10.551 -3.039 1.00 83.81 80 GLU A CA 1
ATOM 598 C C . GLU A 1 80 ? 0.316 -9.130 -3.357 1.00 83.81 80 GLU A C 1
ATOM 600 O O . GLU A 1 80 ? 1.297 -8.954 -4.080 1.00 83.81 80 GLU A O 1
ATOM 605 N N . ALA A 1 81 ? -0.312 -8.112 -2.759 1.00 88.00 81 ALA A N 1
ATOM 606 C CA . ALA A 1 81 ? 0.090 -6.715 -2.926 1.00 88.00 81 ALA A CA 1
ATOM 607 C C . ALA A 1 81 ? 1.564 -6.481 -2.533 1.00 88.00 81 ALA A C 1
ATOM 609 O O . ALA A 1 81 ? 2.324 -5.866 -3.283 1.00 88.00 81 ALA A O 1
ATOM 610 N N . THR A 1 82 ? 1.992 -7.017 -1.386 1.00 89.62 82 THR A N 1
ATOM 611 C CA . THR A 1 82 ? 3.376 -6.882 -0.891 1.00 89.62 82 THR A CA 1
ATOM 612 C C . THR A 1 82 ? 4.371 -7.710 -1.710 1.00 89.62 82 THR A C 1
ATOM 614 O O . THR A 1 82 ? 5.475 -7.248 -1.999 1.00 89.62 82 THR A O 1
ATOM 617 N N . ALA A 1 83 ? 3.984 -8.905 -2.167 1.00 88.06 83 ALA A N 1
ATOM 618 C CA . ALA A 1 83 ? 4.809 -9.709 -3.067 1.00 88.06 83 ALA A CA 1
ATOM 619 C C . ALA A 1 83 ? 5.052 -9.008 -4.414 1.00 88.06 83 ALA A C 1
ATOM 621 O O . ALA A 1 83 ? 6.164 -9.068 -4.945 1.00 88.06 83 ALA A O 1
ATOM 622 N N . LEU A 1 84 ? 4.036 -8.326 -4.949 1.00 88.56 84 LEU A N 1
ATOM 623 C CA . LEU A 1 84 ? 4.131 -7.552 -6.185 1.00 88.56 84 LEU A CA 1
ATOM 624 C C . LEU A 1 84 ? 5.021 -6.319 -6.035 1.00 88.56 84 LEU A C 1
ATOM 626 O O . LEU A 1 84 ? 5.834 -6.066 -6.921 1.00 88.56 84 LEU A O 1
ATOM 630 N N . GLU A 1 85 ? 4.924 -5.590 -4.923 1.00 90.69 85 GLU A N 1
ATOM 631 C CA . GLU A 1 85 ? 5.823 -4.463 -4.644 1.00 90.69 85 GLU A CA 1
ATOM 632 C C . GLU A 1 85 ? 7.287 -4.912 -4.557 1.00 90.69 85 GLU A C 1
ATOM 634 O O . GLU A 1 85 ? 8.154 -4.337 -5.221 1.00 90.69 85 GLU A O 1
ATOM 639 N N . ARG A 1 86 ? 7.566 -6.009 -3.847 1.00 90.44 86 ARG A N 1
ATOM 640 C CA . ARG A 1 86 ? 8.914 -6.586 -3.804 1.00 90.44 86 ARG A CA 1
ATOM 641 C C . ARG A 1 86 ? 9.412 -6.946 -5.204 1.00 90.44 86 ARG A C 1
ATOM 643 O O . ARG A 1 86 ? 10.541 -6.621 -5.562 1.00 90.44 86 ARG A O 1
ATOM 650 N N . ARG A 1 87 ? 8.556 -7.570 -6.014 1.00 85.75 87 ARG A N 1
ATOM 651 C CA . ARG A 1 87 ? 8.877 -7.964 -7.390 1.00 85.75 87 ARG A CA 1
ATOM 652 C C . ARG A 1 87 ? 9.120 -6.750 -8.305 1.00 85.75 87 ARG A C 1
ATOM 654 O O . ARG A 1 87 ? 9.936 -6.851 -9.222 1.00 85.75 87 ARG A O 1
ATOM 661 N N . MET A 1 88 ? 8.472 -5.605 -8.048 1.00 88.38 88 MET A N 1
ATOM 662 C CA . MET A 1 88 ? 8.799 -4.329 -8.705 1.00 88.38 88 MET A CA 1
ATOM 663 C C . MET A 1 88 ? 10.204 -3.844 -8.333 1.00 88.38 88 MET A C 1
ATOM 665 O O . MET A 1 88 ? 10.956 -3.431 -9.216 1.00 88.38 88 MET A O 1
ATOM 669 N N . ARG A 1 89 ? 10.573 -3.924 -7.048 1.00 90.06 89 ARG A N 1
ATOM 670 C CA . ARG A 1 89 ? 11.903 -3.526 -6.561 1.00 90.06 89 ARG A CA 1
ATOM 671 C C . ARG A 1 89 ? 13.011 -4.412 -7.134 1.00 90.06 89 ARG A C 1
ATOM 673 O O . ARG A 1 89 ? 14.037 -3.905 -7.573 1.00 90.06 89 ARG A O 1
ATOM 680 N N . GLU A 1 90 ? 12.790 -5.724 -7.189 1.00 87.56 90 GLU A N 1
ATOM 681 C CA . GLU A 1 90 ? 13.729 -6.696 -7.777 1.00 87.56 90 GLU A CA 1
ATOM 682 C C . GLU A 1 90 ? 14.001 -6.431 -9.268 1.00 87.56 90 GLU A C 1
ATOM 684 O O . GLU A 1 90 ? 15.087 -6.724 -9.761 1.00 87.56 90 GLU A O 1
ATOM 689 N N . ARG A 1 91 ? 13.041 -5.830 -9.981 1.00 85.25 91 ARG A N 1
ATOM 690 C CA . ARG A 1 91 ? 13.189 -5.407 -11.385 1.00 85.25 91 ARG A CA 1
ATOM 691 C C . ARG A 1 91 ? 13.869 -4.045 -11.553 1.00 85.25 91 ARG A C 1
ATOM 693 O O . ARG A 1 91 ? 14.000 -3.567 -12.675 1.00 85.25 91 ARG A O 1
ATOM 700 N N . GLY A 1 92 ? 14.307 -3.417 -10.462 1.00 86.75 92 GLY A N 1
ATOM 701 C CA . GLY A 1 92 ? 14.989 -2.124 -10.487 1.00 86.75 92 GLY A CA 1
ATOM 702 C C . GLY A 1 92 ? 14.054 -0.920 -10.601 1.00 86.75 92 GLY A C 1
ATOM 703 O O . GLY A 1 92 ? 14.525 0.188 -10.854 1.00 86.75 92 GLY A O 1
ATOM 704 N N . TRP A 1 93 ? 12.742 -1.099 -10.415 1.00 90.00 93 TRP A N 1
ATOM 705 C CA . TRP A 1 93 ? 11.840 0.039 -10.240 1.00 90.00 93 TRP A CA 1
ATOM 706 C C . TRP A 1 93 ? 11.819 0.490 -8.782 1.00 90.00 93 TRP A C 1
ATOM 708 O O . TRP A 1 93 ? 12.166 -0.266 -7.878 1.00 90.00 93 TRP A O 1
ATOM 718 N N . ALA A 1 94 ? 11.374 1.726 -8.567 1.00 89.94 94 ALA A N 1
ATOM 719 C CA . ALA A 1 94 ? 11.278 2.350 -7.252 1.00 89.94 94 ALA A CA 1
ATOM 720 C C . ALA A 1 94 ? 9.802 2.476 -6.818 1.00 89.94 94 ALA A C 1
ATOM 722 O O . ALA A 1 94 ? 9.243 3.576 -6.888 1.00 89.94 94 ALA A O 1
ATOM 723 N N . PRO A 1 95 ? 9.123 1.377 -6.422 1.00 89.62 95 PRO A N 1
ATOM 724 C CA . PRO A 1 95 ? 7.731 1.420 -5.963 1.00 89.62 95 PRO A CA 1
ATOM 725 C C . PRO A 1 95 ? 7.544 2.294 -4.715 1.00 89.62 95 PRO A C 1
ATOM 727 O O . PRO A 1 95 ? 6.460 2.829 -4.498 1.00 89.62 95 PRO A O 1
ATOM 730 N N . GLU A 1 96 ? 8.595 2.494 -3.917 1.00 89.19 96 GLU A N 1
ATOM 731 C CA . GLU A 1 96 ? 8.617 3.420 -2.780 1.00 89.19 96 GLU A CA 1
ATOM 732 C C . GLU A 1 96 ? 8.512 4.897 -3.181 1.00 89.19 96 GLU A C 1
ATOM 734 O O . GLU A 1 96 ? 8.249 5.739 -2.331 1.00 89.19 96 GLU A O 1
ATOM 739 N N . ARG A 1 97 ? 8.698 5.226 -4.467 1.00 89.06 97 ARG A N 1
ATOM 740 C CA . ARG A 1 97 ? 8.551 6.588 -5.005 1.00 89.06 97 ARG A CA 1
ATOM 741 C C . ARG A 1 97 ? 7.240 6.805 -5.763 1.00 89.06 97 ARG A C 1
ATOM 743 O O . ARG A 1 9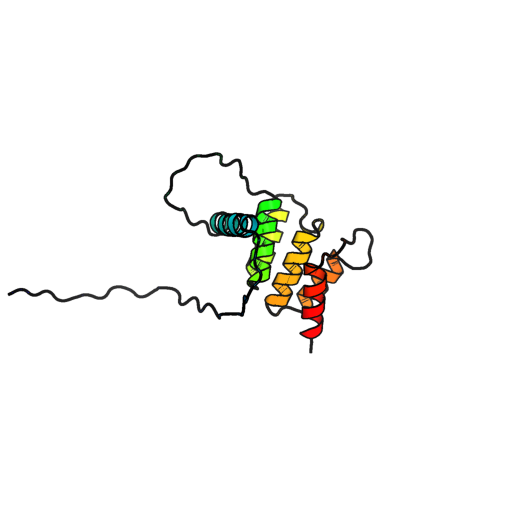7 ? 7.001 7.916 -6.232 1.00 89.06 97 ARG A O 1
ATOM 750 N N . ASP A 1 98 ? 6.404 5.774 -5.910 1.00 91.06 98 ASP A N 1
ATOM 751 C CA . ASP A 1 98 ? 5.107 5.879 -6.585 1.00 91.06 98 ASP A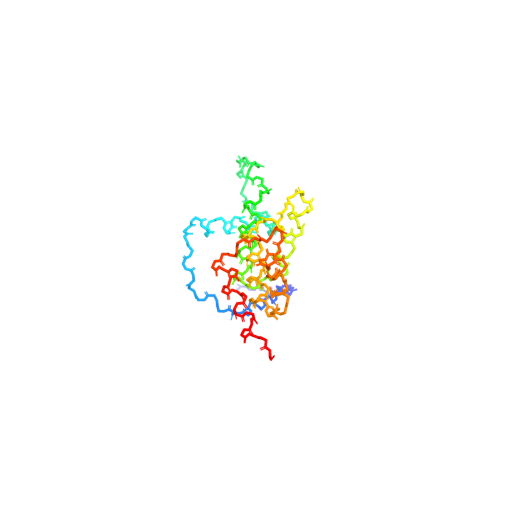 CA 1
ATOM 752 C C . ASP A 1 98 ? 3.972 5.997 -5.544 1.00 91.06 98 ASP A C 1
ATOM 754 O O . ASP A 1 98 ? 3.664 5.015 -4.857 1.00 91.06 98 ASP A O 1
ATOM 758 N N . PRO A 1 99 ? 3.309 7.169 -5.428 1.00 90.06 99 PRO A N 1
ATOM 759 C CA . PRO A 1 99 ? 2.251 7.388 -4.440 1.00 90.06 99 PRO A CA 1
ATOM 760 C C . PRO A 1 99 ? 1.060 6.446 -4.623 1.00 90.06 99 PRO A C 1
ATOM 762 O O . PRO A 1 99 ? 0.409 6.085 -3.647 1.00 90.06 99 PRO A O 1
ATOM 765 N N . LEU A 1 100 ? 0.780 6.007 -5.850 1.00 90.00 100 LEU A N 1
ATOM 766 C CA . LEU A 1 100 ? -0.342 5.115 -6.128 1.00 90.00 100 LEU A CA 1
ATOM 767 C C . LEU A 1 100 ? -0.029 3.675 -5.710 1.00 90.00 100 LEU A C 1
ATOM 769 O O . LEU A 1 100 ? -0.917 2.968 -5.238 1.00 90.00 100 LEU A O 1
ATOM 773 N N . VAL A 1 101 ? 1.228 3.239 -5.854 1.00 91.56 101 VAL A N 1
ATOM 774 C CA . VAL A 1 101 ? 1.674 1.926 -5.360 1.00 91.56 101 VAL A CA 1
ATOM 775 C C . VAL A 1 101 ? 1.644 1.902 -3.835 1.00 91.56 101 VAL A C 1
ATOM 777 O O . VAL A 1 101 ? 1.048 0.995 -3.253 1.00 91.56 101 VAL A O 1
ATOM 780 N N . GLN A 1 102 ? 2.212 2.924 -3.189 1.00 94.44 102 GLN A N 1
ATOM 781 C CA . GLN A 1 102 ? 2.202 3.036 -1.728 1.00 94.44 102 GLN A CA 1
ATOM 782 C C . GLN A 1 102 ? 0.775 3.150 -1.174 1.00 94.44 102 GLN A C 1
ATOM 784 O O . GLN A 1 102 ? 0.421 2.450 -0.228 1.00 94.44 102 GLN A O 1
ATOM 789 N N . GLY A 1 103 ? -0.088 3.949 -1.806 1.00 92.75 103 GLY A N 1
ATOM 790 C CA . GLY A 1 103 ? -1.488 4.086 -1.403 1.00 92.75 103 GLY A CA 1
ATOM 791 C C . GLY A 1 103 ? -2.272 2.779 -1.519 1.00 92.75 103 GLY A C 1
ATOM 792 O O . GLY A 1 103 ? -3.024 2.419 -0.611 1.00 92.75 103 GLY A O 1
ATOM 793 N N . ALA A 1 104 ? -2.051 2.022 -2.595 1.00 91.19 104 ALA A N 1
ATOM 794 C CA . ALA A 1 104 ? -2.660 0.711 -2.773 1.00 91.19 104 ALA A CA 1
ATOM 795 C C . ALA A 1 104 ? -2.152 -0.320 -1.747 1.00 91.19 104 ALA A C 1
ATOM 797 O O . ALA A 1 104 ? -2.954 -1.088 -1.223 1.00 91.19 104 ALA A O 1
ATOM 798 N N . LEU A 1 105 ? -0.865 -0.312 -1.387 1.00 93.25 105 LEU A N 1
ATOM 799 C CA . LEU A 1 105 ? -0.334 -1.175 -0.322 1.00 93.25 105 LEU A CA 1
ATOM 800 C C . LEU A 1 105 ? -0.970 -0.876 1.035 1.00 93.25 105 LEU A C 1
ATOM 802 O O . LEU A 1 105 ? -1.410 -1.800 1.719 1.00 93.25 105 LEU A O 1
ATOM 806 N N . VAL A 1 106 ? -1.079 0.405 1.398 1.00 93.38 106 VAL A N 1
ATOM 807 C CA . VAL A 1 106 ? -1.761 0.834 2.629 1.00 93.38 106 VAL A CA 1
ATOM 808 C C . VAL A 1 106 ? -3.213 0.352 2.629 1.00 93.38 106 VAL A C 1
ATOM 810 O O . VAL A 1 106 ? -3.677 -0.209 3.622 1.00 93.38 106 VAL A O 1
ATOM 813 N N . ALA A 1 107 ? -3.923 0.508 1.508 1.00 91.06 107 ALA A N 1
ATOM 814 C CA . ALA A 1 107 ? -5.292 0.022 1.357 1.00 91.06 107 ALA A CA 1
ATOM 815 C C . ALA A 1 107 ? -5.402 -1.504 1.489 1.00 91.06 107 ALA A C 1
ATOM 817 O O . ALA A 1 107 ? -6.293 -1.980 2.195 1.00 91.06 107 ALA A O 1
ATOM 818 N N . ALA A 1 108 ? -4.480 -2.261 0.889 1.00 90.88 108 ALA A N 1
ATOM 819 C CA . ALA A 1 108 ? -4.440 -3.716 0.999 1.00 90.88 108 ALA A CA 1
ATOM 820 C C . ALA A 1 108 ? -4.221 -4.169 2.443 1.00 90.88 108 ALA A C 1
ATOM 822 O O . ALA A 1 108 ? -4.957 -5.019 2.936 1.00 90.88 108 ALA A O 1
ATOM 823 N N . LEU A 1 109 ? -3.252 -3.571 3.142 1.00 92.38 109 LEU A N 1
ATOM 824 C CA . LEU A 1 109 ? -2.949 -3.878 4.540 1.00 92.38 109 LEU A CA 1
ATOM 825 C C . LEU A 1 109 ? -4.126 -3.530 5.461 1.00 92.38 109 LEU A C 1
ATOM 827 O O . LEU A 1 109 ? -4.480 -4.319 6.338 1.00 92.38 109 LEU A O 1
ATOM 831 N N . ALA A 1 110 ? -4.769 -2.379 5.246 1.00 90.94 110 ALA A N 1
ATOM 832 C CA . ALA A 1 110 ? -5.933 -1.964 6.022 1.00 90.94 110 ALA A CA 1
ATOM 833 C C . ALA A 1 110 ? -7.121 -2.920 5.820 1.00 90.94 110 ALA A C 1
ATOM 835 O O . ALA A 1 110 ? -7.732 -3.355 6.796 1.00 90.94 110 ALA A O 1
ATOM 836 N N . ALA A 1 111 ? -7.426 -3.286 4.569 1.00 86.94 111 ALA A N 1
ATOM 837 C CA . ALA A 1 111 ? -8.488 -4.238 4.239 1.00 86.94 111 ALA A CA 1
ATOM 838 C C . ALA A 1 111 ? -8.162 -5.671 4.700 1.00 86.94 111 ALA A C 1
ATOM 840 O O . ALA A 1 111 ? -9.054 -6.401 5.118 1.00 86.94 111 ALA A O 1
ATOM 841 N N . GLY A 1 112 ? -6.882 -6.041 4.698 1.00 87.50 112 GLY A N 1
ATOM 842 C CA . GLY A 1 112 ? -6.363 -7.333 5.143 1.00 87.50 112 GLY A CA 1
ATOM 843 C C . GLY A 1 112 ? -6.283 -7.525 6.660 1.00 87.50 112 GLY A C 1
ATOM 844 O O . GLY A 1 112 ? -5.667 -8.486 7.120 1.00 87.50 112 GLY A O 1
ATOM 845 N N . GLY A 1 113 ? -6.844 -6.607 7.455 1.00 88.19 113 GLY A N 1
ATOM 846 C CA . GLY A 1 113 ? -6.844 -6.703 8.918 1.00 88.19 113 GLY A CA 1
ATOM 847 C C . GLY A 1 113 ? -5.492 -6.400 9.570 1.00 88.19 113 GLY A C 1
ATOM 848 O O . GLY A 1 113 ? -5.231 -6.846 10.687 1.00 88.19 113 GLY A O 1
ATOM 849 N N . ARG A 1 114 ? -4.621 -5.633 8.901 1.00 92.12 114 ARG A N 1
ATOM 850 C CA . ARG A 1 114 ? -3.278 -5.252 9.379 1.00 92.12 114 ARG A CA 1
ATOM 851 C C . ARG A 1 114 ? -3.168 -3.735 9.609 1.00 92.12 114 ARG A C 1
ATOM 853 O O . ARG A 1 114 ? -2.284 -3.092 9.041 1.00 92.12 114 ARG A O 1
ATOM 860 N N . PRO A 1 115 ? -4.022 -3.122 10.453 1.00 92.12 115 PRO A N 1
ATOM 861 C CA . PRO A 1 115 ? -4.107 -1.664 10.573 1.00 92.12 115 PRO A CA 1
ATOM 862 C C . PRO A 1 115 ? -2.809 -1.006 11.063 1.00 92.12 115 PRO A C 1
ATOM 864 O O . PRO A 1 115 ? -2.448 0.062 10.581 1.00 92.12 115 PRO A O 1
ATOM 867 N N . ARG A 1 116 ? -2.059 -1.651 11.970 1.00 93.44 116 ARG A N 1
ATOM 868 C CA . ARG A 1 116 ? -0.772 -1.118 12.462 1.00 93.44 116 ARG A CA 1
ATOM 869 C C . ARG A 1 116 ? 0.270 -0.996 11.353 1.00 93.44 116 ARG A C 1
ATOM 871 O O . ARG A 1 116 ? 0.999 -0.014 11.299 1.00 93.44 116 ARG A O 1
ATOM 878 N N . GLU A 1 117 ? 0.334 -1.988 10.472 1.00 92.81 117 GLU A N 1
ATOM 879 C CA . GLU A 1 117 ? 1.273 -1.975 9.350 1.00 92.81 117 GLU A CA 1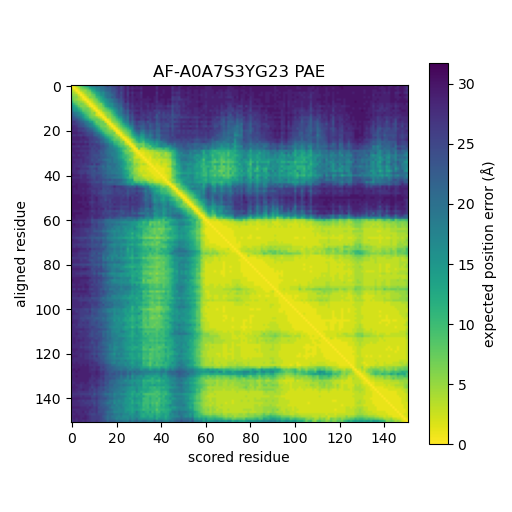
ATOM 880 C C . GLU A 1 117 ? 0.822 -1.026 8.255 1.00 92.81 117 GLU A C 1
ATOM 882 O O . GLU A 1 117 ? 1.652 -0.295 7.733 1.00 92.81 117 GLU A O 1
ATOM 887 N N . ALA A 1 118 ? -0.484 -0.955 7.984 1.00 93.00 118 ALA A N 1
ATOM 888 C CA . ALA A 1 118 ? -1.035 0.034 7.067 1.00 93.00 118 ALA A CA 1
ATOM 889 C C . ALA A 1 118 ? -0.642 1.464 7.474 1.00 93.00 118 ALA A C 1
ATOM 891 O O . ALA A 1 118 ? -0.175 2.232 6.638 1.00 93.00 118 ALA A O 1
ATOM 892 N N . LEU A 1 119 ? -0.775 1.812 8.760 1.00 94.25 119 LEU A N 1
ATOM 893 C CA . LEU A 1 119 ? -0.397 3.136 9.261 1.00 94.25 119 LEU A CA 1
ATOM 894 C C . LEU A 1 119 ? 1.107 3.371 9.228 1.00 94.25 119 LEU A C 1
ATOM 896 O O . LEU A 1 119 ? 1.532 4.443 8.818 1.00 94.25 119 LEU A O 1
ATOM 900 N N . ARG A 1 120 ? 1.912 2.368 9.588 1.00 93.38 120 ARG A N 1
ATOM 901 C CA . ARG A 1 120 ? 3.368 2.473 9.489 1.00 93.38 120 ARG A CA 1
ATOM 902 C C . ARG A 1 120 ? 3.814 2.728 8.046 1.00 93.38 120 ARG A C 1
ATOM 904 O O . ARG A 1 120 ? 4.580 3.652 7.809 1.00 93.38 120 ARG A O 1
ATOM 911 N N . THR A 1 121 ? 3.305 1.959 7.083 1.00 92.06 121 THR A N 1
ATOM 912 C CA . THR A 1 121 ? 3.593 2.168 5.656 1.00 92.06 121 THR A CA 1
ATOM 913 C C . THR A 1 121 ? 3.095 3.535 5.185 1.00 92.06 121 THR A C 1
ATOM 915 O O . THR A 1 121 ? 3.778 4.206 4.417 1.00 92.06 121 THR A O 1
ATOM 918 N N . TYR A 1 122 ? 1.937 3.990 5.675 1.00 93.81 122 TYR A N 1
ATOM 919 C CA . TYR A 1 122 ? 1.430 5.322 5.360 1.00 93.81 122 TYR A CA 1
ATOM 920 C C . TYR A 1 122 ? 2.347 6.430 5.896 1.00 93.81 122 TYR A C 1
ATOM 922 O O . TYR A 1 122 ? 2.636 7.381 5.179 1.00 93.81 122 TYR A O 1
ATOM 930 N N . GLU A 1 123 ? 2.831 6.317 7.130 1.00 92.62 123 GLU A N 1
ATOM 931 C CA . GLU A 1 123 ? 3.769 7.277 7.718 1.00 92.62 123 GLU A CA 1
ATOM 932 C C . GLU A 1 123 ? 5.129 7.265 7.009 1.00 92.62 123 GLU A C 1
ATOM 934 O O . GLU A 1 123 ? 5.690 8.329 6.760 1.00 92.62 123 GLU A O 1
ATOM 939 N N . GLU A 1 124 ? 5.638 6.089 6.638 1.00 91.19 124 GLU A N 1
ATOM 940 C CA . GLU A 1 124 ? 6.900 5.947 5.902 1.00 91.19 124 GLU A CA 1
ATOM 941 C C . GLU A 1 124 ? 6.824 6.590 4.505 1.00 91.19 124 GLU A C 1
ATOM 943 O O . GLU A 1 124 ? 7.768 7.261 4.089 1.00 91.19 124 GLU A O 1
ATOM 948 N N . ALA A 1 125 ? 5.702 6.434 3.794 1.00 91.25 125 ALA A N 1
ATOM 949 C CA . ALA A 1 125 ? 5.540 6.945 2.430 1.00 91.25 125 ALA A CA 1
ATOM 950 C C . ALA A 1 125 ? 5.003 8.388 2.354 1.00 91.25 125 ALA A C 1
ATOM 952 O O . ALA A 1 125 ? 5.406 9.151 1.476 1.00 91.25 125 ALA A O 1
ATOM 953 N N . PHE A 1 126 ? 4.088 8.768 3.249 1.00 93.00 126 PHE A N 1
ATOM 954 C CA . PHE A 1 126 ? 3.306 10.015 3.187 1.00 93.00 126 PHE A CA 1
ATOM 955 C C . PHE A 1 126 ? 3.448 10.897 4.437 1.00 93.00 126 PHE A C 1
ATOM 957 O O . PHE A 1 126 ? 2.762 11.916 4.561 1.00 93.00 126 PHE A O 1
ATOM 964 N N . GLY A 1 127 ? 4.292 10.505 5.394 1.00 88.50 127 GLY A N 1
ATOM 965 C CA . GLY A 1 127 ? 4.556 11.275 6.606 1.00 88.50 127 GLY A CA 1
ATOM 966 C C . GLY A 1 127 ? 5.264 12.603 6.337 1.00 88.50 127 GLY A C 1
ATOM 967 O O . GLY A 1 127 ? 5.483 13.026 5.207 1.00 88.50 127 GLY A O 1
ATOM 968 N N . ARG A 1 128 ? 5.639 13.311 7.404 1.00 80.44 128 ARG A N 1
ATOM 969 C CA . ARG A 1 128 ? 6.372 14.578 7.274 1.00 80.44 128 ARG A CA 1
ATOM 970 C C . ARG A 1 128 ? 7.870 14.287 7.173 1.00 80.44 128 ARG A C 1
ATOM 972 O O . ARG A 1 128 ? 8.490 13.964 8.179 1.00 80.44 128 ARG A O 1
ATOM 979 N N . GLY A 1 129 ? 8.446 14.420 5.979 1.00 77.88 129 GLY A N 1
ATOM 980 C CA . GLY A 1 129 ? 9.878 14.224 5.744 1.00 77.88 129 GLY A CA 1
ATOM 981 C C . GLY A 1 129 ? 10.329 14.684 4.358 1.00 77.88 129 GLY A C 1
ATOM 982 O O . GLY A 1 129 ? 9.510 14.904 3.464 1.00 77.88 129 GLY A O 1
ATOM 983 N N . GLU A 1 130 ? 11.642 14.836 4.173 1.00 73.19 130 GLU A N 1
ATOM 984 C CA . GLU A 1 130 ? 12.219 15.032 2.840 1.00 73.19 130 GLU A CA 1
ATOM 985 C C . GLU A 1 130 ? 11.979 13.777 1.993 1.00 73.19 130 GLU A C 1
ATOM 987 O O . GLU A 1 130 ? 12.372 12.676 2.370 1.00 73.19 130 GLU A O 1
ATOM 992 N N . GLY A 1 131 ? 11.307 13.943 0.852 1.00 78.56 131 GLY A N 1
ATOM 993 C CA . GLY A 1 131 ? 10.923 12.828 -0.018 1.00 78.56 131 GLY A CA 1
ATOM 994 C C . GLY A 1 131 ? 9.552 12.215 0.279 1.00 78.56 131 GLY A C 1
ATOM 995 O O . GLY A 1 131 ? 9.201 11.233 -0.369 1.00 78.56 131 GLY A O 1
ATOM 996 N N . ALA A 1 132 ? 8.772 12.801 1.194 1.00 87.81 132 ALA A N 1
ATOM 997 C CA . ALA A 1 132 ? 7.387 12.406 1.415 1.00 87.81 132 ALA A CA 1
ATOM 998 C C . ALA A 1 132 ? 6.553 12.532 0.135 1.00 87.81 132 ALA A C 1
ATOM 1000 O O . ALA A 1 132 ? 6.589 13.548 -0.567 1.00 87.81 132 ALA A O 1
ATOM 1001 N N . LEU A 1 133 ? 5.780 11.492 -0.149 1.00 91.31 133 LEU A N 1
ATOM 1002 C CA . LEU A 1 133 ? 4.846 11.475 -1.258 1.00 91.31 133 LEU A CA 1
ATOM 1003 C C . LEU A 1 133 ? 3.564 12.224 -0.881 1.00 91.31 133 LEU A C 1
ATOM 1005 O O . LEU A 1 133 ? 3.193 12.325 0.288 1.00 91.31 133 LEU A O 1
ATOM 1009 N N . ALA A 1 134 ? 2.853 12.730 -1.889 1.00 89.12 134 ALA A N 1
ATOM 1010 C CA . ALA A 1 134 ? 1.512 13.260 -1.687 1.00 89.12 134 ALA A CA 1
ATOM 1011 C C . ALA A 1 134 ? 0.515 12.087 -1.622 1.00 89.12 134 ALA A C 1
ATOM 1013 O O . ALA A 1 134 ? 0.412 11.349 -2.609 1.00 89.12 134 ALA A O 1
ATOM 1014 N N . PRO A 1 135 ? -0.204 11.890 -0.501 1.00 88.31 135 PRO A N 1
ATOM 1015 C CA . PRO A 1 135 ? -1.216 10.848 -0.421 1.00 88.31 135 PRO A CA 1
ATOM 1016 C C . PRO A 1 135 ? -2.376 11.175 -1.357 1.00 88.31 135 PRO A C 1
ATOM 1018 O O . PRO A 1 135 ? -2.830 12.319 -1.436 1.00 88.31 135 PRO A O 1
ATOM 1021 N N . ASP A 1 136 ? -2.873 10.157 -2.054 1.00 88.06 136 ASP A N 1
ATOM 1022 C CA . ASP A 1 136 ? -4.130 10.254 -2.781 1.00 88.06 136 ASP A CA 1
ATOM 1023 C C . ASP A 1 136 ? -5.323 9.960 -1.854 1.00 88.06 136 ASP A C 1
ATOM 1025 O O . ASP A 1 136 ? -5.185 9.631 -0.670 1.00 88.06 136 ASP A O 1
ATOM 1029 N N . VAL A 1 137 ? -6.532 10.090 -2.400 1.00 88.56 137 VAL A N 1
ATOM 1030 C CA . VAL A 1 137 ? -7.772 9.839 -1.652 1.00 88.56 137 VAL A CA 1
ATOM 1031 C C . VAL A 1 137 ? -7.840 8.390 -1.155 1.00 88.56 137 VAL A C 1
ATOM 1033 O O . VAL A 1 137 ? -8.376 8.138 -0.076 1.00 88.56 137 VAL A O 1
ATOM 1036 N N . VAL A 1 138 ? -7.282 7.437 -1.908 1.00 86.38 138 VAL A N 1
ATOM 1037 C CA . VAL A 1 138 ? -7.262 6.017 -1.531 1.00 86.38 138 VAL A CA 1
ATOM 1038 C C . VAL A 1 138 ? -6.374 5.804 -0.306 1.00 86.38 138 VAL A C 1
ATOM 1040 O O . VAL A 1 138 ? -6.838 5.220 0.673 1.00 86.38 138 VAL A O 1
ATOM 1043 N N . ALA A 1 139 ? -5.146 6.324 -0.324 1.00 88.62 139 ALA A N 1
ATOM 1044 C CA . ALA A 1 139 ? -4.189 6.232 0.771 1.00 88.62 139 ALA A CA 1
ATOM 1045 C C . ALA A 1 139 ? -4.735 6.878 2.050 1.00 88.62 139 ALA A C 1
ATOM 1047 O O . ALA A 1 139 ? -4.726 6.255 3.113 1.00 88.62 139 ALA A O 1
ATOM 1048 N N . ALA A 1 140 ? -5.264 8.102 1.946 1.00 91.31 140 ALA A N 1
ATOM 1049 C CA . ALA A 1 140 ? -5.805 8.831 3.089 1.00 91.31 140 ALA A CA 1
ATOM 1050 C C . ALA A 1 140 ? -7.009 8.104 3.715 1.00 91.31 140 ALA A C 1
ATOM 1052 O O . ALA A 1 140 ? -7.059 7.910 4.931 1.00 91.31 140 ALA A O 1
ATOM 1053 N N . ASN A 1 141 ? -7.956 7.636 2.895 1.00 91.88 141 ASN A N 1
ATOM 1054 C CA . ASN A 1 141 ? -9.115 6.888 3.386 1.00 91.88 141 ASN A CA 1
ATOM 1055 C C . ASN A 1 141 ? -8.714 5.546 4.007 1.00 91.88 141 ASN A C 1
ATOM 1057 O O . ASN A 1 141 ? -9.276 5.149 5.028 1.00 91.88 141 ASN A O 1
ATOM 1061 N N . ALA A 1 142 ? -7.746 4.844 3.418 1.00 89.62 142 ALA A N 1
ATOM 1062 C CA . ALA A 1 142 ? -7.231 3.599 3.971 1.00 89.62 142 ALA A CA 1
ATOM 1063 C C . ALA A 1 142 ? -6.571 3.806 5.341 1.00 89.62 142 ALA A C 1
ATOM 1065 O O . ALA A 1 142 ? -6.852 3.043 6.265 1.00 89.62 142 ALA A O 1
ATOM 1066 N N . ALA A 1 143 ? -5.769 4.861 5.501 1.00 91.31 143 ALA A N 1
ATOM 1067 C CA . ALA A 1 143 ? -5.173 5.219 6.784 1.00 91.31 143 ALA A CA 1
ATOM 1068 C C . ALA A 1 143 ? -6.242 5.561 7.834 1.00 91.31 143 ALA A C 1
ATOM 1070 O O . ALA A 1 143 ? -6.201 5.041 8.945 1.00 91.31 143 ALA A O 1
ATOM 1071 N N . LEU A 1 144 ? -7.263 6.350 7.480 1.00 93.06 144 LEU A N 1
ATOM 1072 C CA . LEU A 1 144 ? -8.380 6.646 8.387 1.00 93.06 144 LEU A CA 1
ATOM 1073 C C . LEU A 1 144 ? -9.124 5.376 8.827 1.00 93.06 144 LEU A C 1
ATOM 1075 O O . LEU A 1 144 ? -9.420 5.213 10.012 1.00 93.06 144 LEU A O 1
ATOM 1079 N N . ARG A 1 145 ? -9.386 4.449 7.896 1.00 89.56 145 ARG A N 1
ATOM 1080 C CA . ARG A 1 145 ? -9.987 3.141 8.207 1.00 89.56 145 ARG A CA 1
ATOM 1081 C C . ARG A 1 145 ? -9.097 2.314 9.130 1.00 89.56 145 ARG A C 1
ATOM 1083 O O . ARG A 1 145 ? -9.609 1.686 10.050 1.00 89.56 145 ARG A O 1
ATOM 1090 N N . ALA A 1 146 ? -7.786 2.324 8.903 1.00 90.94 146 ALA A N 1
ATOM 1091 C CA . ALA A 1 146 ? -6.830 1.633 9.757 1.00 90.94 146 ALA A CA 1
ATOM 1092 C C . ALA A 1 146 ? -6.805 2.226 11.176 1.00 90.94 146 ALA A C 1
ATOM 1094 O O . ALA A 1 146 ? -6.858 1.461 12.133 1.00 90.94 146 ALA A O 1
ATOM 1095 N N . CYS A 1 147 ? -6.821 3.557 11.323 1.00 91.50 147 CYS A N 1
ATOM 1096 C CA . CYS A 1 147 ? -6.952 4.228 12.621 1.00 91.50 147 CYS A CA 1
ATOM 1097 C C . CYS A 1 147 ? -8.233 3.818 13.353 1.00 91.50 147 CYS A C 1
ATOM 1099 O O . CYS A 1 147 ? -8.186 3.512 14.538 1.00 91.50 147 CYS A O 1
ATOM 1101 N N . ALA A 1 148 ? -9.365 3.775 12.647 1.00 91.38 148 ALA A N 1
ATOM 1102 C CA . ALA A 1 148 ? -10.644 3.372 13.231 1.00 91.38 148 ALA A CA 1
ATOM 1103 C C . ALA A 1 148 ? -10.686 1.888 13.645 1.00 91.38 148 ALA A C 1
ATOM 1105 O O . ALA A 1 148 ? -11.504 1.511 14.479 1.00 91.38 148 ALA A O 1
ATOM 1106 N N . ALA A 1 149 ? -9.830 1.048 13.057 1.00 87.44 149 ALA A N 1
ATOM 1107 C CA . ALA A 1 149 ? -9.727 -0.378 13.360 1.00 87.44 149 ALA A CA 1
ATOM 1108 C C . ALA A 1 149 ? -8.712 -0.703 14.473 1.00 87.44 149 ALA A C 1
ATOM 1110 O O . ALA A 1 149 ? -8.587 -1.870 14.855 1.00 87.44 149 ALA A O 1
ATOM 1111 N N . LEU A 1 150 ? -7.960 0.284 14.976 1.00 86.06 150 LEU A N 1
ATOM 1112 C CA . LEU A 1 150 ? -7.090 0.091 16.135 1.00 86.06 150 LEU A CA 1
ATOM 1113 C C . LEU A 1 150 ? -7.912 0.101 17.441 1.00 86.06 150 LEU A C 1
ATOM 1115 O O . LEU A 1 150 ? -8.817 0.924 17.564 1.00 86.06 150 LEU A O 1
ATOM 1119 N N . PRO A 1 151 ? -7.614 -0.807 18.392 1.00 70.88 151 PRO A N 1
ATOM 1120 C CA . PRO A 1 151 ? -8.273 -0.863 19.696 1.00 70.88 151 PRO A CA 1
ATOM 1121 C C . PRO A 1 151 ? -7.813 0.243 20.651 1.00 70.88 151 PRO A C 1
ATOM 1123 O O . PRO A 1 151 ? -6.648 0.690 20.523 1.00 70.88 151 PRO A O 1
#

Solvent-accessible surface area (backbone atoms only — not comparable to full-atom values): 8933 Å² total; per-residue (Å²): 135,84,89,83,82,86,82,92,79,79,95,79,77,83,84,74,76,76,74,84,74,81,80,80,78,79,87,63,56,70,67,57,52,50,51,37,55,50,31,49,44,72,69,66,69,62,82,68,93,62,92,72,90,69,67,92,76,80,49,97,36,77,67,48,52,39,44,38,25,44,49,24,14,72,72,24,37,31,68,59,20,52,52,48,48,52,54,38,41,76,70,73,45,65,49,88,76,34,44,67,44,49,19,19,46,21,24,3,22,27,60,48,75,34,27,71,58,13,42,50,53,40,45,73,39,45,34,95,57,93,83,42,38,72,70,46,74,61,24,50,51,22,41,52,52,14,60,72,67,55,132

Nearest PDB structures (foldseek):
  3ieg-assembly2_B  TM=4.947E-01  e=7.042E-01  Mus musculus
  7bev-assembly1_A  TM=5.595E-01  e=1.917E+00  Homo sapiens
  2ff4-assembly1_A  TM=5.560E-01  e=1.284E+00  Mycobacterium tuberculosis H37Rv
  2xcc-assembly1_B  TM=4.149E-01  e=2.462E+00  Pseudomonas aeruginosa
  1kt1-assembly1_A  TM=3.506E-01  e=7.787E+00  Saimiri boliviensis

Secondary structure (DSSP, 8-state):
-----------------------------HHHHHHHHHHHHHHHT---S------TTS-S-HHHHHHHHHHHHHTT-HHHHHHHHHHHHHTT--GGG-HHHHHHHHHHHHHTT-HHHHHHHHHHHHSSSTTPPPP-HHHHHHHHHHHHT--

Radius of gyration: 19.93 Å; Cα contacts (8 Å, |Δi|>4): 168; chains: 1; bounding box: 45×70×51 Å

Mean predicted aligned error: 13.82 Å

Sequence (151 aa):
GRGRERPDQYSNAPKSSLQDGGAAGVDLAPAALSQWHRALRLLAGEEGEDGGKEDATLEESPRTYRAAITAAAWTGHWQEATALERRMRERGWAPERDPLVQGALVAALAAGGRPREALRTYEEAFGRGEGALAPDVVAANAALRACAALP

Foldseek 3Di:
DDDDDDDDDDDDDPPPPPPPQDPPDDPDDVVLVVLQVVLCCVVVVPPPPDPPPDDPVVDPDPVSLLSPLLNLLSSLVLVSLVVSLVVCVVVVHDLLLPLSSLLSNLSSCLSVLNLVVSLVSLCSAQNDDDSHDPHDPSSVVSNVSSVVSDD

Organism: Heterosigma akashiwo (NCBI:txid2829)

InterPro domains:
  IPR002885 Pentatricopeptide repeat [PS51375] (61-95)
  IPR011990 Tetratricopeptide-like helical domain superfamily [G3DSA:1.25.40.10] (29-150)